Protein AF-A0A100WEJ7-F1 (afdb_monomer_lite)

Foldseek 3Di:
DDDDDPPVPPPPPPCPDDDPDDDDDDDDPVVVVVLVVVCVVVVHDSVVVVVVVVVVVPDD

Sequence (60 aa):
MTSKQSEQSRTWRSEKRQRTALVALRMLPAERDALHAAAKRRGVSISELVRSTVLAEITP

Radius of gyration: 16.42 Å; chains: 1; bounding box: 48×38×26 Å

Structure (mmCIF, N/CA/C/O backbone):
data_AF-A0A100WEJ7-F1
#
_entry.id   AF-A0A100WEJ7-F1
#
loop_
_atom_site.group_PDB
_atom_site.id
_atom_site.type_symbol
_atom_site.label_atom_id
_atom_site.label_alt_id
_atom_site.label_comp_id
_atom_site.label_asym_id
_atom_site.label_entity_id
_atom_site.label_seq_id
_atom_site.pdbx_PDB_ins_code
_atom_site.Cartn_x
_atom_site.Cartn_y
_atom_site.Cartn_z
_atom_site.occupancy
_atom_site.B_iso_or_equiv
_atom_site.auth_seq_id
_atom_site.auth_comp_id
_atom_site.auth_asym_id
_atom_site.auth_atom_id
_atom_site.pdbx_PDB_model_num
ATOM 1 N N . MET A 1 1 ? 31.795 29.909 -7.458 1.00 42.91 1 MET A N 1
ATOM 2 C CA . MET A 1 1 ? 30.606 29.579 -8.270 1.00 42.91 1 MET A CA 1
ATOM 3 C C . MET A 1 1 ? 29.682 28.718 -7.421 1.00 42.91 1 MET A C 1
ATOM 5 O O . MET A 1 1 ? 30.103 27.667 -6.965 1.00 42.91 1 MET A O 1
ATOM 9 N N . THR A 1 2 ? 28.509 29.280 -7.114 1.00 43.94 2 THR A N 1
ATOM 10 C CA . THR A 1 2 ? 27.269 28.663 -6.595 1.00 43.94 2 THR A CA 1
ATOM 11 C C . THR A 1 2 ? 27.372 27.538 -5.561 1.00 43.94 2 THR A C 1
ATOM 13 O O . THR A 1 2 ? 27.359 26.352 -5.874 1.00 43.94 2 THR A O 1
ATOM 16 N N . SER A 1 3 ? 27.325 27.954 -4.298 1.00 47.34 3 SER A N 1
ATOM 17 C CA . SER A 1 3 ? 26.697 27.220 -3.203 1.00 47.34 3 SER A CA 1
ATOM 18 C C . SER A 1 3 ? 25.174 27.127 -3.411 1.00 47.34 3 SER A C 1
ATOM 20 O O . SER A 1 3 ? 24.570 28.093 -3.876 1.00 47.34 3 SER A O 1
ATOM 22 N N . LYS A 1 4 ? 24.554 25.997 -3.029 1.00 43.59 4 LYS A N 1
ATOM 23 C CA . LYS A 1 4 ? 23.504 25.908 -1.984 1.00 43.59 4 LYS A CA 1
ATOM 24 C C . LYS A 1 4 ? 22.696 24.598 -2.050 1.00 43.59 4 LYS A C 1
ATOM 26 O O . LYS A 1 4 ? 21.983 24.329 -3.005 1.00 43.59 4 LYS A O 1
ATOM 31 N N . GLN A 1 5 ? 22.822 23.834 -0.963 1.00 52.47 5 GLN A N 1
ATOM 32 C CA . GLN A 1 5 ? 21.727 23.297 -0.144 1.00 52.47 5 GLN A CA 1
ATOM 33 C C . GLN A 1 5 ? 20.528 22.677 -0.881 1.00 52.47 5 GLN A C 1
ATOM 35 O O . GLN A 1 5 ? 19.599 23.371 -1.279 1.00 52.47 5 GLN A O 1
ATOM 40 N N . SER A 1 6 ? 20.468 21.344 -0.894 1.00 49.62 6 SER A N 1
ATOM 41 C CA . SER A 1 6 ? 19.185 20.633 -0.841 1.00 49.62 6 SER A CA 1
ATOM 42 C C . SER A 1 6 ? 19.007 20.039 0.556 1.00 49.62 6 SER A C 1
ATOM 44 O O . SER A 1 6 ? 19.039 18.831 0.770 1.00 49.62 6 SER A O 1
ATOM 46 N N . GLU A 1 7 ? 18.822 20.919 1.543 1.00 49.53 7 GLU A N 1
ATOM 47 C CA . GLU A 1 7 ? 18.144 20.532 2.777 1.00 49.53 7 GLU A CA 1
ATOM 48 C C . GLU A 1 7 ? 16.707 20.189 2.390 1.00 49.53 7 GLU A C 1
ATOM 50 O O . GLU A 1 7 ? 15.838 21.053 2.281 1.00 49.53 7 GLU A O 1
ATOM 55 N N . GLN A 1 8 ? 16.479 18.907 2.099 1.00 59.97 8 GLN A N 1
ATOM 56 C CA . GLN A 1 8 ? 15.146 18.334 2.045 1.00 59.97 8 GLN A CA 1
ATOM 57 C C . GLN A 1 8 ? 14.504 18.616 3.395 1.00 59.97 8 GLN A C 1
ATOM 59 O O . GLN A 1 8 ? 14.806 17.969 4.400 1.00 59.97 8 GLN A O 1
ATOM 64 N N . SER A 1 9 ? 13.652 19.633 3.409 1.00 50.94 9 SER A N 1
ATOM 65 C CA . SER A 1 9 ? 12.781 19.972 4.512 1.00 50.94 9 SER A CA 1
ATOM 66 C C . SER A 1 9 ? 11.986 18.721 4.861 1.00 50.94 9 SER A C 1
ATOM 68 O O . SER A 1 9 ? 11.000 18.366 4.215 1.00 50.94 9 SER A O 1
ATOM 70 N N . ARG A 1 10 ? 12.446 18.003 5.890 1.00 58.16 10 ARG A N 1
ATOM 71 C CA . ARG A 1 10 ? 11.645 16.993 6.568 1.00 58.16 10 ARG A CA 1
ATOM 72 C C . ARG A 1 10 ? 10.466 17.760 7.133 1.00 58.16 10 ARG A C 1
ATOM 74 O O . ARG A 1 10 ? 10.578 18.378 8.185 1.00 58.16 10 ARG A O 1
ATOM 81 N N . THR A 1 11 ? 9.364 17.796 6.388 1.00 62.28 11 THR A N 1
ATOM 82 C CA . THR 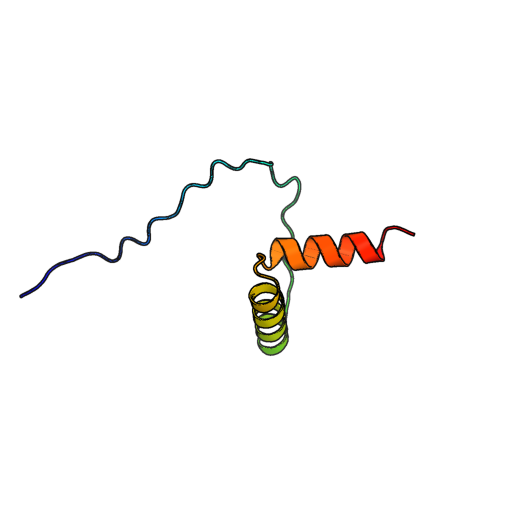A 1 11 ? 8.101 18.337 6.870 1.00 62.28 11 THR A CA 1
ATOM 83 C C . THR A 1 11 ? 7.774 17.570 8.139 1.00 62.28 11 THR A C 1
ATOM 85 O O . THR A 1 11 ? 7.364 16.408 8.075 1.00 62.28 11 THR A O 1
ATOM 88 N N . TRP A 1 12 ? 8.026 18.195 9.285 1.00 52.41 12 TRP A N 1
ATOM 89 C CA . TRP A 1 12 ? 7.632 17.690 10.583 1.00 52.41 12 TRP A CA 1
ATOM 90 C C . TRP A 1 12 ? 6.110 17.759 10.621 1.00 52.41 12 TRP A C 1
ATOM 92 O O . TRP A 1 12 ? 5.514 18.762 11.008 1.00 52.41 12 TRP A O 1
ATOM 102 N N . ARG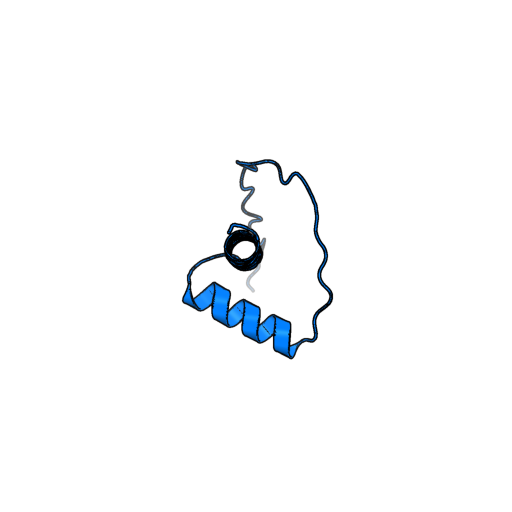 A 1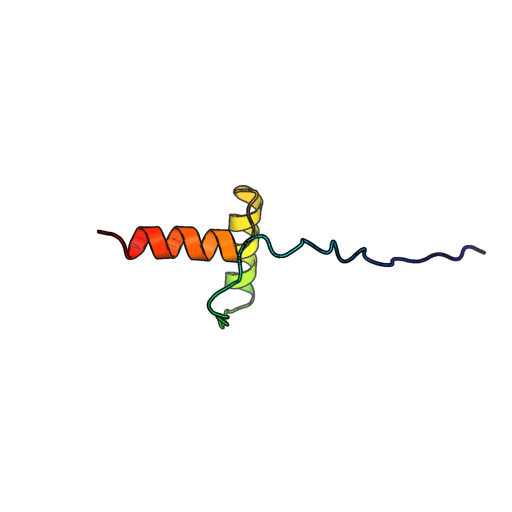 13 ? 5.452 16.714 10.113 1.00 59.19 13 ARG A N 1
ATOM 103 C CA . ARG A 1 13 ? 4.033 16.525 10.376 1.00 59.19 13 ARG A CA 1
ATOM 104 C C . ARG A 1 13 ? 3.957 16.121 11.835 1.00 59.19 13 ARG A C 1
ATOM 106 O O . ARG A 1 13 ? 4.269 14.979 12.152 1.00 59.19 13 ARG A O 1
ATOM 113 N N . SER A 1 14 ? 3.557 17.056 12.695 1.00 55.97 14 SER A N 1
ATOM 114 C CA . SER A 1 14 ? 3.059 16.751 14.034 1.00 55.97 14 SER A CA 1
ATOM 115 C C . SER A 1 14 ? 2.129 15.550 13.888 1.00 55.97 14 SER A C 1
ATOM 117 O O . SER A 1 14 ? 1.136 15.635 13.158 1.00 55.97 14 SER A O 1
ATOM 119 N N . GLU A 1 15 ? 2.525 14.397 14.426 1.00 55.72 15 GLU A N 1
ATOM 120 C CA . GLU A 1 15 ? 1.850 13.133 14.153 1.00 55.72 15 GLU A CA 1
ATOM 121 C C . GLU A 1 15 ? 0.427 13.204 14.718 1.00 55.72 15 GLU A C 1
ATOM 123 O O . GLU A 1 15 ? 0.184 13.004 15.901 1.00 55.72 15 GLU A O 1
ATOM 128 N N . LYS A 1 16 ? -0.530 13.559 13.852 1.00 63.16 16 LYS A N 1
ATOM 129 C CA . LYS A 1 16 ? -1.930 13.840 14.210 1.00 63.16 16 LYS A CA 1
ATOM 130 C C . LYS A 1 16 ? -2.659 12.602 14.755 1.00 63.16 16 LYS A C 1
ATOM 132 O O . LYS A 1 16 ? -3.731 12.718 15.337 1.00 63.16 16 LYS A O 1
ATOM 137 N N . ARG A 1 17 ? -2.094 11.413 14.535 1.00 67.31 17 ARG A N 1
ATOM 138 C CA . ARG A 1 17 ? -2.578 10.119 15.018 1.00 67.31 17 ARG A CA 1
ATOM 139 C C . ARG A 1 17 ? -1.369 9.243 15.299 1.00 67.31 17 ARG A C 1
ATOM 141 O O . ARG A 1 17 ? -0.639 8.933 14.362 1.00 67.31 17 ARG A O 1
ATOM 148 N N . GLN A 1 18 ? -1.183 8.830 16.550 1.00 71.44 18 GLN A N 1
ATOM 149 C CA . GLN A 1 18 ? -0.163 7.839 16.883 1.00 71.44 18 GLN A CA 1
ATOM 150 C C . GLN A 1 18 ? -0.414 6.559 16.084 1.00 71.44 18 GLN A C 1
ATOM 152 O O . GLN A 1 18 ? -1.507 5.986 16.118 1.00 71.44 18 GLN A O 1
ATOM 157 N N . ARG A 1 19 ? 0.605 6.110 15.350 1.00 72.25 19 ARG A N 1
ATOM 158 C CA . ARG A 1 19 ? 0.624 4.766 14.774 1.00 72.25 19 ARG A CA 1
ATOM 159 C C . ARG A 1 19 ? 0.726 3.774 15.927 1.00 72.25 19 ARG A C 1
ATOM 161 O O . ARG A 1 19 ? 1.725 3.759 16.635 1.00 72.25 19 ARG A O 1
ATOM 168 N N . THR A 1 20 ? -0.307 2.959 16.112 1.00 83.62 20 THR A N 1
ATOM 169 C CA . THR A 1 20 ? -0.378 1.966 17.198 1.00 83.62 20 THR A CA 1
ATOM 170 C C . THR A 1 20 ? 0.479 0.729 16.932 1.00 83.62 20 THR A C 1
ATOM 172 O O . THR A 1 20 ? 0.815 0.005 17.862 1.00 83.62 20 THR A O 1
ATOM 175 N N . ALA A 1 21 ? 0.851 0.495 15.672 1.00 84.00 21 ALA A N 1
ATOM 176 C CA . ALA A 1 21 ? 1.725 -0.590 15.257 1.00 84.00 21 ALA A CA 1
ATOM 177 C C . ALA A 1 21 ? 2.606 -0.160 14.077 1.00 84.00 21 ALA A C 1
ATOM 179 O O . ALA A 1 21 ? 2.194 0.632 13.220 1.00 84.00 21 ALA A O 1
ATOM 180 N N . LEU A 1 22 ? 3.813 -0.722 14.020 1.00 88.00 22 LEU A N 1
ATOM 181 C CA . LEU A 1 22 ? 4.700 -0.649 12.864 1.00 88.00 22 LEU A CA 1
ATOM 182 C C . LEU A 1 22 ? 4.648 -1.987 12.129 1.00 88.00 22 LEU A C 1
ATOM 184 O O . LEU A 1 22 ? 4.891 -3.032 12.724 1.00 88.00 22 LEU A O 1
ATOM 188 N N . VAL A 1 23 ? 4.334 -1.945 10.835 1.00 89.19 23 VAL A N 1
ATOM 189 C CA . VAL A 1 23 ? 4.240 -3.135 9.983 1.00 89.19 23 VAL A CA 1
ATOM 190 C C . VAL A 1 23 ? 5.291 -3.030 8.890 1.00 89.19 23 VAL A C 1
ATOM 192 O O . VAL A 1 23 ? 5.314 -2.053 8.140 1.00 89.19 23 VAL A O 1
ATOM 195 N N . ALA A 1 24 ? 6.154 -4.038 8.802 1.00 91.06 24 ALA A N 1
ATOM 196 C CA . ALA A 1 24 ? 7.107 -4.191 7.713 1.00 91.06 24 ALA A CA 1
ATOM 197 C C . ALA A 1 24 ? 6.596 -5.257 6.739 1.00 91.06 24 ALA A C 1
ATOM 199 O O . ALA A 1 24 ? 6.247 -6.362 7.151 1.00 91.06 24 ALA A O 1
ATOM 200 N N . LEU A 1 25 ? 6.572 -4.926 5.449 1.00 89.75 25 LEU A N 1
ATOM 201 C CA . LEU A 1 25 ? 6.180 -5.835 4.375 1.00 89.75 25 LEU A CA 1
ATOM 202 C C . LEU A 1 25 ? 7.402 -6.143 3.514 1.00 89.75 25 LEU A C 1
ATOM 204 O O . LEU A 1 25 ? 8.123 -5.231 3.105 1.00 89.75 25 LEU A O 1
ATOM 208 N N . ARG A 1 26 ? 7.633 -7.428 3.238 1.00 95.12 26 ARG A N 1
ATOM 209 C CA . ARG A 1 26 ? 8.602 -7.851 2.224 1.00 95.12 26 ARG A CA 1
ATOM 210 C C . ARG A 1 26 ? 7.890 -7.921 0.887 1.00 95.12 26 ARG A C 1
ATOM 212 O O . ARG A 1 26 ? 6.803 -8.478 0.806 1.00 95.12 26 ARG A O 1
ATOM 219 N N . MET A 1 27 ? 8.509 -7.333 -0.126 1.00 95.06 27 MET A N 1
ATOM 220 C CA . MET A 1 27 ? 7.955 -7.231 -1.468 1.00 95.06 27 MET A CA 1
ATOM 221 C C . MET A 1 27 ? 9.084 -7.324 -2.484 1.00 95.06 27 MET A C 1
ATOM 223 O O . MET A 1 27 ? 10.201 -6.860 -2.225 1.00 95.06 27 MET A O 1
ATOM 227 N N . LEU A 1 28 ? 8.781 -7.865 -3.654 1.00 97.50 28 LEU A N 1
ATOM 228 C CA . LEU A 1 28 ? 9.634 -7.748 -4.825 1.00 97.50 28 LEU A CA 1
ATOM 229 C C . LEU A 1 28 ? 9.640 -6.294 -5.335 1.00 97.50 28 LEU A C 1
ATOM 231 O O . LEU A 1 28 ? 8.669 -5.555 -5.131 1.00 97.50 28 LEU A O 1
ATOM 235 N N . PRO A 1 29 ? 10.693 -5.866 -6.058 1.00 97.81 29 PRO A N 1
ATOM 236 C CA . PRO A 1 29 ? 10.745 -4.522 -6.636 1.00 97.81 29 PRO A CA 1
ATOM 237 C C . PRO A 1 29 ? 9.533 -4.198 -7.523 1.00 97.81 29 PRO A C 1
ATOM 239 O O . PRO A 1 29 ? 8.932 -3.139 -7.370 1.00 97.81 29 PRO A O 1
ATOM 242 N N . ALA A 1 30 ? 9.113 -5.141 -8.373 1.00 97.69 30 ALA A N 1
ATOM 243 C CA . ALA A 1 30 ? 7.972 -4.955 -9.270 1.00 97.69 30 ALA A CA 1
ATOM 244 C C . ALA A 1 30 ? 6.646 -4.726 -8.517 1.00 97.69 30 ALA A C 1
ATOM 246 O O . ALA A 1 30 ? 5.846 -3.872 -8.900 1.00 97.69 30 ALA A O 1
ATOM 247 N N . GLU A 1 31 ? 6.425 -5.441 -7.411 1.00 96.69 31 GLU A N 1
ATOM 248 C CA . GLU A 1 31 ? 5.233 -5.277 -6.568 1.00 96.69 31 GLU A CA 1
ATOM 249 C C . GLU A 1 31 ? 5.226 -3.904 -5.894 1.00 96.69 31 GLU A C 1
ATOM 251 O O . GLU A 1 31 ? 4.198 -3.224 -5.839 1.00 96.69 31 GLU A O 1
ATOM 256 N N . ARG A 1 32 ? 6.394 -3.467 -5.409 1.00 95.31 32 ARG A N 1
ATOM 257 C CA . ARG A 1 32 ? 6.563 -2.148 -4.796 1.00 95.31 32 ARG A CA 1
ATOM 258 C C . ARG A 1 32 ? 6.241 -1.039 -5.797 1.00 95.31 32 ARG A C 1
ATOM 260 O O . ARG A 1 32 ? 5.556 -0.078 -5.444 1.00 95.31 32 ARG A O 1
ATOM 267 N N . ASP A 1 33 ? 6.705 -1.173 -7.033 1.00 97.25 33 ASP A N 1
ATOM 268 C CA . ASP A 1 33 ? 6.495 -0.174 -8.080 1.00 97.25 33 ASP A CA 1
ATOM 269 C C . ASP A 1 33 ? 5.017 -0.106 -8.502 1.00 97.25 33 ASP A C 1
ATOM 271 O O . ASP A 1 33 ? 4.451 0.987 -8.620 1.00 97.25 33 ASP A O 1
ATOM 275 N N . ALA A 1 34 ? 4.347 -1.258 -8.617 1.00 96.75 34 ALA A N 1
ATOM 276 C CA . ALA A 1 34 ? 2.904 -1.325 -8.848 1.00 96.75 34 ALA A CA 1
ATOM 277 C C . ALA A 1 34 ? 2.108 -0.645 -7.717 1.00 96.75 34 ALA A C 1
ATOM 279 O O . ALA A 1 34 ? 1.181 0.132 -7.979 1.00 96.75 34 ALA A O 1
ATOM 280 N N . LEU A 1 35 ? 2.503 -0.871 -6.460 1.00 95.94 35 LEU A N 1
ATOM 281 C CA . LEU A 1 35 ? 1.866 -0.264 -5.292 1.00 95.94 35 LEU A CA 1
ATOM 282 C C . LEU A 1 35 ? 2.079 1.257 -5.251 1.00 95.94 35 LEU A C 1
ATOM 284 O O . LEU A 1 35 ? 1.138 2.010 -4.986 1.00 95.94 35 LEU A O 1
ATOM 288 N N . HIS A 1 36 ? 3.283 1.728 -5.588 1.00 96.69 36 HIS A N 1
ATOM 289 C CA . HIS A 1 36 ? 3.576 3.154 -5.750 1.00 96.69 36 HIS A CA 1
ATOM 290 C C . HIS A 1 36 ? 2.700 3.798 -6.827 1.00 96.69 36 HIS A C 1
ATOM 292 O O . HIS A 1 36 ? 2.118 4.860 -6.593 1.00 96.69 36 HIS A O 1
ATOM 298 N N . ALA A 1 37 ? 2.581 3.165 -7.996 1.00 97.69 37 ALA A N 1
ATOM 299 C CA . ALA A 1 37 ? 1.752 3.667 -9.084 1.00 97.69 37 ALA A CA 1
ATOM 300 C C . ALA A 1 37 ? 0.270 3.733 -8.678 1.00 97.69 37 ALA A C 1
ATOM 302 O O . ALA A 1 37 ? -0.404 4.732 -8.938 1.00 97.69 37 ALA A O 1
ATOM 303 N N . ALA A 1 38 ? -0.238 2.711 -7.985 1.00 97.06 38 ALA A N 1
ATOM 304 C CA . ALA A 1 38 ? -1.604 2.695 -7.469 1.00 97.06 38 ALA A CA 1
ATOM 305 C C . ALA A 1 38 ? -1.859 3.815 -6.446 1.00 97.06 38 ALA A C 1
ATOM 307 O O . ALA A 1 38 ? -2.853 4.534 -6.569 1.00 97.06 38 ALA A O 1
ATOM 308 N N . ALA A 1 39 ? -0.946 4.009 -5.491 1.00 96.75 39 ALA A N 1
ATOM 309 C CA . ALA A 1 39 ? -1.044 5.063 -4.483 1.00 96.75 39 ALA A CA 1
ATOM 310 C C . ALA A 1 39 ? -1.004 6.460 -5.125 1.00 96.75 39 ALA A C 1
ATOM 312 O O . ALA A 1 39 ? -1.847 7.306 -4.824 1.00 96.75 39 ALA A O 1
ATOM 313 N N . LYS A 1 40 ? -0.099 6.667 -6.095 1.00 97.38 40 LYS A N 1
ATOM 314 C CA . LYS A 1 40 ? 0.016 7.917 -6.861 1.00 97.38 40 LYS A CA 1
ATOM 315 C C . LYS A 1 40 ? -1.259 8.235 -7.639 1.00 97.38 40 LYS A C 1
ATOM 317 O O . LYS A 1 40 ? -1.733 9.362 -7.560 1.00 97.38 40 LYS A O 1
ATOM 322 N N . ARG A 1 41 ? -1.844 7.256 -8.344 1.00 97.00 41 ARG A N 1
ATOM 323 C CA . ARG A 1 41 ? -3.115 7.442 -9.074 1.00 97.00 41 ARG A CA 1
ATOM 324 C C . ARG A 1 41 ? -4.260 7.875 -8.158 1.00 97.00 41 ARG A C 1
ATOM 326 O O . ARG A 1 41 ? -5.114 8.636 -8.587 1.00 97.00 41 ARG A O 1
ATOM 333 N N . ARG A 1 42 ? -4.272 7.398 -6.911 1.00 95.31 42 ARG A N 1
ATOM 334 C CA . ARG A 1 42 ? -5.292 7.738 -5.907 1.00 95.31 42 ARG A CA 1
ATOM 335 C C . ARG A 1 42 ? -4.952 8.984 -5.079 1.00 95.31 42 ARG A C 1
ATOM 337 O O . ARG A 1 42 ? -5.760 9.382 -4.251 1.00 95.31 42 ARG A O 1
ATOM 344 N N . GLY A 1 43 ? -3.775 9.587 -5.268 1.00 96.38 43 GLY A N 1
ATOM 345 C CA . GLY A 1 43 ? -3.339 10.759 -4.502 1.00 96.38 43 GLY A CA 1
ATOM 346 C C . GLY A 1 43 ? -3.113 10.489 -3.009 1.00 96.38 43 GLY A C 1
ATOM 347 O O . GLY A 1 43 ? -3.175 11.416 -2.206 1.00 96.38 43 GLY A O 1
ATOM 348 N N . VAL A 1 44 ? -2.858 9.235 -2.619 1.00 94.50 44 VAL A N 1
ATOM 349 C CA . VAL A 1 44 ? -2.670 8.825 -1.216 1.00 94.50 44 VAL A CA 1
ATOM 350 C C . VAL A 1 44 ? -1.278 8.242 -0.980 1.00 94.50 44 VAL A C 1
ATOM 352 O O . VAL A 1 44 ? -0.550 7.907 -1.913 1.00 94.50 44 VAL A O 1
ATOM 355 N N . SER A 1 45 ? -0.891 8.104 0.290 1.00 92.31 45 SER A N 1
ATOM 356 C CA . SER A 1 45 ? 0.335 7.383 0.652 1.00 92.31 45 SER A CA 1
ATOM 357 C C . SER A 1 45 ? 0.162 5.868 0.497 1.00 92.31 45 SER A C 1
ATOM 359 O O . SER A 1 45 ? -0.951 5.355 0.604 1.00 92.31 45 SER A O 1
ATOM 361 N N . ILE A 1 46 ? 1.266 5.134 0.325 1.00 92.75 46 ILE A N 1
ATOM 362 C CA . ILE A 1 46 ? 1.238 3.662 0.281 1.00 92.75 46 ILE A CA 1
ATOM 363 C C . ILE A 1 46 ? 0.623 3.077 1.551 1.00 92.75 46 ILE A C 1
ATOM 365 O O . ILE 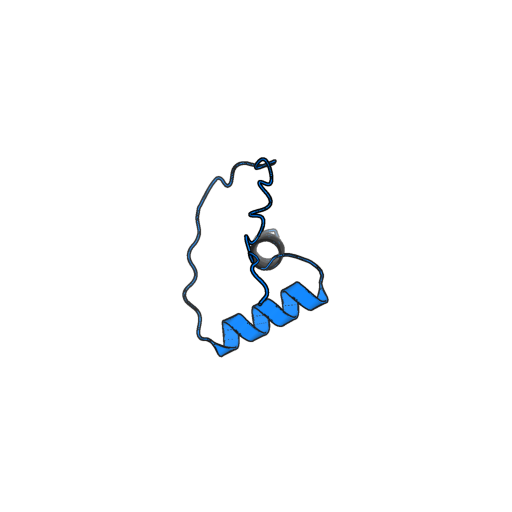A 1 46 ? -0.242 2.214 1.470 1.00 92.75 46 ILE A O 1
ATOM 369 N N . SER A 1 47 ? 1.033 3.560 2.727 1.00 91.00 47 SER A N 1
ATOM 370 C CA . SER A 1 47 ? 0.503 3.059 3.999 1.00 91.00 47 SER A CA 1
ATOM 371 C C . SER A 1 47 ? -1.007 3.272 4.121 1.00 91.00 4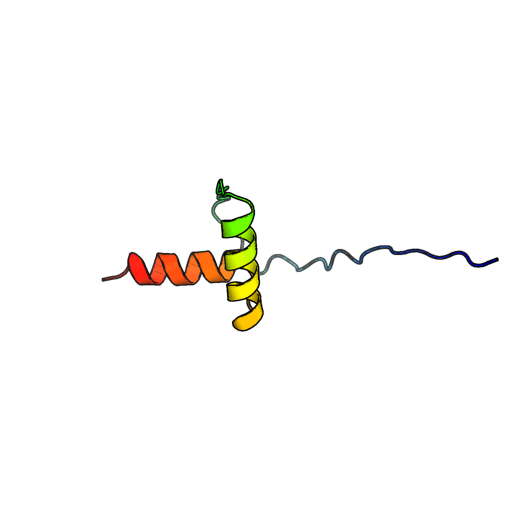7 SER A C 1
ATOM 373 O O . SER A 1 47 ? -1.691 2.443 4.712 1.00 91.00 47 SER A O 1
ATOM 375 N N . GLU A 1 48 ? -1.533 4.360 3.552 1.00 91.38 48 GLU A N 1
ATOM 376 C CA . GLU A 1 48 ? -2.974 4.626 3.519 1.00 91.38 48 GLU A CA 1
ATOM 377 C C . GLU A 1 48 ? -3.704 3.697 2.547 1.00 91.38 48 GLU A C 1
ATOM 379 O O . GLU A 1 48 ? -4.746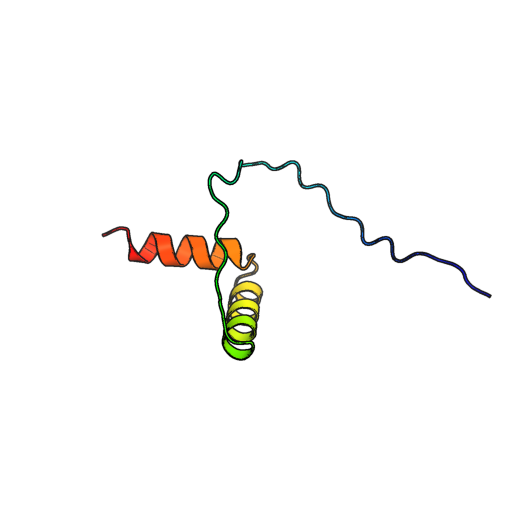 3.138 2.885 1.00 91.38 48 GLU A O 1
ATOM 384 N N . LEU A 1 49 ? -3.133 3.484 1.359 1.00 93.69 49 LEU A N 1
ATOM 385 C CA . LEU A 1 49 ? -3.669 2.545 0.378 1.00 93.69 49 LEU A CA 1
ATOM 386 C C . LEU A 1 49 ? -3.757 1.126 0.952 1.00 93.69 49 LEU A C 1
ATOM 388 O O . LEU A 1 49 ? -4.808 0.497 0.871 1.00 93.69 49 LEU A O 1
ATOM 392 N N . VAL A 1 50 ? -2.673 0.639 1.559 1.00 92.75 50 VAL A N 1
ATOM 393 C CA . VAL A 1 50 ? -2.629 -0.700 2.160 1.00 92.75 50 VAL A CA 1
ATOM 394 C C . VAL A 1 50 ? -3.648 -0.804 3.289 1.00 92.75 50 VAL A C 1
ATOM 396 O O . VAL A 1 50 ? -4.447 -1.733 3.302 1.00 92.75 50 VAL A O 1
ATOM 399 N N . ARG A 1 51 ? -3.677 0.174 4.204 1.00 90.50 51 ARG A N 1
ATOM 400 C CA . ARG A 1 51 ? -4.610 0.155 5.335 1.00 90.50 51 ARG A CA 1
ATOM 401 C C . ARG A 1 51 ? -6.064 0.133 4.870 1.00 90.50 51 ARG A C 1
ATOM 403 O O . ARG A 1 51 ? -6.818 -0.713 5.328 1.00 90.50 51 ARG A O 1
ATOM 410 N N . SER A 1 52 ? -6.453 1.047 3.983 1.00 92.69 52 SER A N 1
ATOM 411 C CA . SER A 1 52 ? -7.838 1.135 3.493 1.00 92.69 52 SER A CA 1
ATOM 412 C C . SER A 1 52 ? -8.279 -0.132 2.761 1.00 92.69 52 SER A C 1
ATOM 414 O O . SER A 1 52 ? -9.398 -0.585 2.970 1.00 92.69 52 SER A O 1
ATOM 416 N N . THR A 1 53 ? -7.393 -0.730 1.962 1.00 92.81 53 THR A N 1
ATOM 417 C CA . THR A 1 53 ? -7.697 -1.960 1.216 1.00 92.81 53 THR A CA 1
ATOM 418 C C . THR A 1 53 ? -7.873 -3.148 2.160 1.00 92.81 53 THR A C 1
ATOM 420 O O . THR A 1 53 ? -8.894 -3.819 2.106 1.00 92.81 53 THR A O 1
ATOM 423 N N . VAL A 1 54 ? -6.935 -3.355 3.090 1.00 92.00 54 VAL A N 1
ATOM 424 C CA . VAL A 1 54 ? -7.008 -4.466 4.053 1.00 92.00 54 VAL A CA 1
ATOM 425 C C . VAL A 1 54 ? -8.222 -4.329 4.970 1.00 92.00 54 VAL A C 1
ATOM 427 O O . VAL A 1 54 ? -8.916 -5.308 5.209 1.00 92.00 54 VAL A O 1
ATOM 430 N N . LEU A 1 55 ? -8.518 -3.120 5.462 1.00 90.56 55 LEU A N 1
ATOM 431 C CA . LEU A 1 55 ? -9.700 -2.887 6.300 1.00 90.56 55 LEU A CA 1
ATOM 432 C C . LEU A 1 55 ? -11.012 -3.188 5.561 1.00 90.56 55 LEU A C 1
ATOM 434 O O . LEU A 1 55 ? -11.950 -3.676 6.188 1.00 90.56 55 LEU A O 1
ATOM 438 N N . ALA A 1 56 ? -11.071 -2.919 4.254 1.00 91.88 56 ALA A N 1
ATOM 439 C CA . ALA A 1 56 ? -12.229 -3.253 3.431 1.00 91.88 56 ALA A CA 1
ATOM 440 C C . ALA A 1 56 ? -12.385 -4.767 3.212 1.00 91.88 56 ALA A C 1
ATOM 442 O O . ALA A 1 56 ? -13.506 -5.232 3.070 1.00 91.88 56 ALA A O 1
ATOM 443 N N . GLU A 1 57 ? -11.292 -5.535 3.204 1.00 92.50 57 GLU A N 1
ATOM 444 C CA . GLU A 1 57 ? -11.342 -6.996 3.045 1.00 92.50 57 GLU A CA 1
ATOM 445 C C . GLU A 1 57 ? -11.707 -7.735 4.339 1.00 92.50 57 GLU A C 1
ATOM 447 O O . GLU A 1 57 ? -12.338 -8.787 4.286 1.00 92.50 57 GLU A O 1
ATOM 452 N N . ILE A 1 58 ? -11.308 -7.213 5.504 1.00 90.62 58 ILE A N 1
ATOM 453 C CA . ILE A 1 58 ? -11.538 -7.882 6.799 1.00 90.62 58 ILE A CA 1
ATOM 454 C C . ILE A 1 58 ? -12.864 -7.504 7.472 1.00 90.62 58 ILE A C 1
ATOM 456 O O . ILE A 1 58 ? -13.218 -8.110 8.484 1.00 90.62 58 ILE A O 1
ATOM 460 N N . THR A 1 59 ? -13.568 -6.490 6.964 1.00 72.62 59 THR A N 1
ATOM 461 C CA . THR A 1 59 ? -14.878 -6.080 7.488 1.00 72.62 59 THR A CA 1
ATOM 462 C C . THR A 1 59 ? -15.969 -6.733 6.628 1.00 72.62 59 THR A C 1
ATOM 464 O O . THR A 1 59 ? -15.992 -6.446 5.432 1.00 72.62 59 THR A O 1
ATOM 467 N N . PRO A 1 60 ? -16.817 -7.622 7.186 1.00 59.59 60 PRO A N 1
ATOM 468 C CA . PRO A 1 60 ? -17.873 -8.310 6.439 1.00 59.59 60 PRO A CA 1
ATOM 469 C C . PRO A 1 60 ? -19.005 -7.382 5.984 1.00 59.59 60 PRO A C 1
ATOM 471 O O . PRO A 1 60 ? -19.234 -6.343 6.648 1.00 59.59 60 PRO A O 1
#

pLDDT: mean 80.62, std 18.58, range [42.91, 97.81]

Secondary structure (DSSP, 8-state):
---------------SS--S--------HHHHHHHHHHHHHTTS-HHHHHHHHHHHHH--

InterPro domains:
  IPR053842 Mobilization protein NikA-like [PF21983] (17-55)

Organism: Mycolicibacterium canariasense (NCBI:txid228230)